Protein AF-A0A7S0UGQ4-F1 (afdb_monomer_lite)

Sequence (102 aa):
MGSKEAMDKGSSTRYLMNSKETIRVEQGVSGAVVDKGSLYQFLPHLHMCLRQALQDVGMKSLQELHQGNEEGVTRFEKRTAAAQAEGRVHTVQHVQGSTYGS

Structure (mmCIF, N/CA/C/O backbone):
data_AF-A0A7S0UGQ4-F1
#
_entry.id   AF-A0A7S0UGQ4-F1
#
loop_
_atom_site.group_PDB
_atom_site.id
_atom_site.type_symbol
_atom_site.label_atom_id
_atom_site.label_alt_id
_atom_site.label_comp_id
_atom_site.label_asym_id
_atom_site.label_entity_id
_atom_site.label_seq_id
_atom_site.pdbx_PDB_ins_code
_atom_site.Cartn_x
_atom_site.Cartn_y
_atom_site.Cartn_z
_atom_site.occupancy
_atom_site.B_iso_or_equiv
_atom_site.auth_seq_id
_atom_site.auth_comp_id
_atom_site.auth_asym_id
_atom_site.auth_atom_id
_atom_site.pdbx_PDB_model_num
ATOM 1 N N . MET A 1 1 ? -0.735 10.353 -18.711 1.00 68.44 1 MET A N 1
ATOM 2 C CA . MET A 1 1 ? 0.489 9.538 -18.855 1.00 68.44 1 MET A CA 1
ATOM 3 C C . MET A 1 1 ? 1.593 10.473 -19.319 1.00 68.44 1 MET A C 1
ATOM 5 O O . MET A 1 1 ? 1.417 11.084 -20.362 1.00 68.44 1 MET A O 1
ATOM 9 N N . GLY A 1 2 ? 2.631 10.678 -18.504 1.00 77.62 2 GLY A N 1
ATOM 10 C CA . GLY A 1 2 ? 3.600 11.775 -18.669 1.00 77.62 2 GLY A CA 1
ATOM 11 C C . GLY A 1 2 ? 4.984 11.368 -19.179 1.00 77.62 2 GLY A C 1
ATOM 12 O O . GLY A 1 2 ? 5.908 12.167 -19.059 1.00 77.62 2 GLY A O 1
ATOM 13 N N . SER A 1 3 ? 5.146 10.140 -19.686 1.00 83.31 3 SER A N 1
ATOM 14 C CA . SER A 1 3 ? 6.374 9.727 -20.376 1.00 83.31 3 SER A CA 1
ATOM 15 C C . SER A 1 3 ? 6.367 10.214 -21.823 1.00 83.31 3 SER A C 1
ATOM 17 O O . SER A 1 3 ? 5.296 10.377 -22.417 1.00 83.31 3 SER A O 1
ATOM 19 N N . LYS A 1 4 ? 7.554 10.413 -22.405 1.00 81.88 4 LYS A N 1
ATOM 20 C CA . LYS A 1 4 ? 7.727 10.823 -23.808 1.00 81.88 4 LYS A CA 1
ATOM 21 C C . LYS A 1 4 ? 6.856 10.028 -24.775 1.00 81.88 4 LYS A C 1
ATOM 23 O O . LYS A 1 4 ? 6.039 10.581 -25.503 1.00 81.88 4 LYS A O 1
ATOM 28 N N . GLU A 1 5 ? 6.970 8.707 -24.695 1.00 81.75 5 GLU A N 1
ATOM 29 C CA . GLU A 1 5 ? 6.311 7.763 -25.596 1.00 81.75 5 GLU A CA 1
ATOM 30 C C . GLU A 1 5 ? 4.782 7.826 -25.494 1.00 81.75 5 GLU A C 1
ATOM 32 O O . GLU A 1 5 ? 4.079 7.672 -26.492 1.00 81.75 5 GLU A O 1
ATOM 37 N N . ALA A 1 6 ? 4.250 8.065 -24.292 1.00 81.06 6 ALA A N 1
ATOM 38 C CA . ALA A 1 6 ? 2.816 8.217 -24.078 1.00 81.06 6 ALA A CA 1
ATOM 39 C C . ALA A 1 6 ? 2.307 9.602 -24.513 1.00 81.06 6 ALA A C 1
ATOM 41 O O . ALA A 1 6 ? 1.162 9.739 -24.956 1.00 81.06 6 ALA A O 1
ATOM 42 N N . MET A 1 7 ? 3.148 10.634 -24.408 1.00 77.31 7 MET A N 1
ATOM 43 C CA . MET A 1 7 ? 2.830 11.975 -24.892 1.00 77.31 7 MET A CA 1
ATOM 44 C C . MET A 1 7 ? 2.783 12.037 -26.419 1.00 77.31 7 MET A C 1
ATOM 46 O O . MET A 1 7 ? 1.835 12.614 -26.964 1.00 77.31 7 MET A O 1
ATOM 50 N N . ASP A 1 8 ? 3.722 11.364 -27.085 1.00 76.19 8 ASP A N 1
ATOM 51 C CA . ASP A 1 8 ? 3.818 11.273 -28.545 1.00 76.19 8 ASP A CA 1
ATOM 52 C C . ASP A 1 8 ? 2.659 10.467 -29.162 1.00 76.19 8 ASP A C 1
ATOM 54 O O . ASP A 1 8 ? 2.159 10.819 -30.228 1.00 76.19 8 ASP A O 1
ATOM 58 N N . LYS A 1 9 ? 2.154 9.434 -28.467 1.00 75.00 9 LYS A N 1
ATOM 59 C CA . LYS A 1 9 ? 1.034 8.580 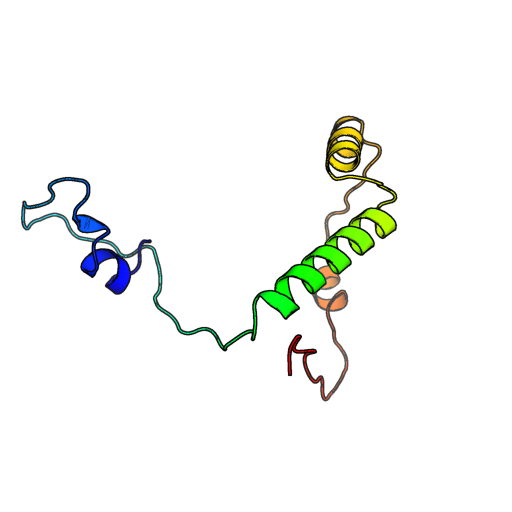-28.924 1.00 75.00 9 LYS A CA 1
ATOM 60 C C . LYS A 1 9 ? -0.372 9.156 -28.691 1.00 75.00 9 LYS A C 1
ATOM 62 O O . LYS A 1 9 ? -1.354 8.468 -28.956 1.00 75.00 9 LYS A O 1
ATOM 67 N N . GLY A 1 10 ? -0.496 10.396 -28.212 1.00 65.69 10 GLY A N 1
ATOM 68 C CA . GLY A 1 10 ? -1.796 11.081 -28.151 1.00 65.69 10 GLY A CA 1
ATOM 69 C C . GLY A 1 10 ? -2.187 11.689 -26.806 1.00 65.69 10 GLY A C 1
ATOM 70 O O . GLY A 1 10 ? -3.321 12.139 -26.666 1.00 65.69 10 GLY A O 1
ATOM 71 N N . SER A 1 11 ? -1.293 11.795 -25.812 1.00 57.62 11 SER A N 1
ATOM 72 C CA . SER A 1 11 ? -1.603 12.679 -24.669 1.00 57.62 11 SER A CA 1
ATOM 73 C C . SER A 1 11 ? -1.632 14.163 -25.076 1.00 57.62 11 SER A C 1
ATOM 75 O O . SER A 1 11 ? -2.245 14.967 -24.376 1.00 57.62 11 SER A O 1
ATOM 77 N N . SER A 1 12 ? -0.993 14.522 -26.200 1.00 55.78 12 SER A N 1
ATOM 78 C CA . SER A 1 12 ? -0.877 15.896 -26.714 1.00 55.78 12 SER A CA 1
ATOM 79 C C . SER A 1 12 ? -2.087 16.391 -27.524 1.00 55.78 12 SER A C 1
ATOM 81 O O . SER A 1 12 ? -2.184 17.591 -27.775 1.00 55.78 12 SER A O 1
ATOM 83 N N . THR A 1 13 ? -3.005 15.518 -27.958 1.00 55.12 13 THR A N 1
ATOM 84 C CA . THR A 1 13 ? -4.112 15.890 -28.868 1.00 55.12 13 THR A CA 1
ATOM 85 C C . THR A 1 13 ? -5.321 16.510 -28.167 1.00 55.12 13 THR A C 1
ATOM 87 O O . THR A 1 13 ? -6.226 16.994 -28.839 1.00 55.12 13 THR A O 1
ATOM 90 N N . ARG A 1 14 ? -5.351 16.548 -26.827 1.00 57.22 14 ARG A N 1
ATOM 91 C CA . ARG A 1 14 ? -6.513 17.048 -26.071 1.00 57.22 14 ARG A CA 1
ATOM 92 C C . ARG A 1 14 ? -6.647 18.574 -25.985 1.00 57.22 14 ARG A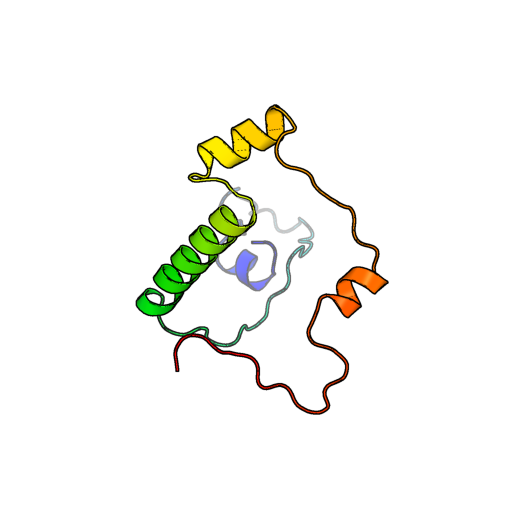 C 1
ATOM 94 O O . ARG A 1 14 ? -7.750 19.031 -25.719 1.00 57.22 14 ARG A O 1
ATOM 101 N N . TYR A 1 15 ? -5.585 19.355 -26.217 1.00 51.28 15 TYR A N 1
ATOM 102 C CA . TYR A 1 15 ? -5.614 20.813 -25.987 1.00 51.28 15 TYR A CA 1
ATOM 103 C C . TYR A 1 15 ? -4.864 21.647 -27.031 1.00 51.28 15 TYR A C 1
ATOM 105 O O . TYR A 1 15 ? -4.119 22.537 -26.646 1.00 51.28 15 TYR A O 1
ATOM 113 N N . LEU A 1 16 ? -5.029 21.369 -28.334 1.00 55.19 16 LEU A N 1
ATOM 114 C CA . LEU A 1 16 ? -4.605 22.262 -29.437 1.00 55.19 16 LEU A CA 1
ATOM 115 C C . LEU A 1 16 ? -3.230 22.953 -29.241 1.00 55.19 16 LEU A C 1
ATOM 117 O O . LEU A 1 16 ? -3.029 24.082 -29.686 1.00 55.19 16 LEU A O 1
ATOM 121 N N . MET A 1 17 ? -2.265 22.285 -28.594 1.00 54.91 17 MET A N 1
ATOM 122 C CA . MET A 1 17 ? -0.895 22.772 -28.418 1.00 54.91 17 MET A CA 1
ATOM 123 C C . MET A 1 17 ? -0.156 22.560 -29.740 1.00 54.91 17 MET A C 1
ATOM 125 O O . MET A 1 17 ? 0.686 21.677 -29.876 1.00 54.91 17 MET A O 1
ATOM 129 N N . ASN A 1 18 ? -0.566 23.326 -30.750 1.00 52.91 18 ASN A N 1
ATOM 130 C CA . ASN A 1 18 ? 0.034 23.359 -32.079 1.00 52.91 18 ASN A CA 1
ATOM 131 C C . ASN A 1 18 ? 1.046 24.513 -32.219 1.00 52.91 18 ASN A C 1
ATOM 133 O O . ASN A 1 18 ? 1.634 24.715 -33.278 1.00 52.91 18 ASN A O 1
ATOM 137 N N . SER A 1 19 ? 1.270 25.283 -31.152 1.00 51.66 19 SER A N 1
ATOM 138 C CA . SER A 1 19 ? 2.357 26.253 -31.063 1.00 51.66 19 SER A CA 1
ATOM 139 C C . SER A 1 19 ? 3.642 25.529 -30.654 1.00 51.66 19 SER A C 1
ATOM 141 O O . SER A 1 19 ? 3.770 25.008 -29.549 1.00 51.66 19 SER A O 1
ATOM 143 N N . LYS A 1 20 ? 4.591 25.481 -31.591 1.00 53.91 20 LYS A N 1
ATOM 144 C CA . LYS A 1 20 ? 5.890 24.779 -31.575 1.00 53.91 20 LYS A CA 1
ATOM 145 C C . LYS A 1 20 ? 6.881 25.197 -30.464 1.00 53.91 20 LYS A C 1
ATOM 147 O O . LYS A 1 20 ? 8.071 24.953 -30.611 1.00 53.91 20 LYS A O 1
ATOM 152 N N . GLU A 1 21 ? 6.433 25.794 -29.362 1.00 54.72 21 GLU A N 1
ATOM 153 C CA . GLU A 1 21 ? 7.322 26.502 -28.427 1.00 54.72 21 GLU A CA 1
ATOM 154 C C . GLU A 1 21 ? 6.996 26.329 -26.935 1.00 54.72 21 GLU A C 1
ATOM 156 O O . GLU A 1 21 ? 7.392 27.135 -26.100 1.00 54.72 21 GLU A O 1
ATOM 161 N N . THR A 1 22 ? 6.316 25.250 -26.546 1.00 62.84 22 THR A N 1
ATOM 162 C CA . THR A 1 22 ? 6.237 24.869 -25.127 1.00 62.84 22 THR A CA 1
ATOM 163 C C . THR A 1 22 ? 7.265 23.778 -24.843 1.00 62.84 22 THR A C 1
ATOM 165 O O . THR A 1 22 ? 7.106 22.654 -25.326 1.00 62.84 22 THR A O 1
ATOM 168 N N . ILE A 1 23 ? 8.312 24.091 -24.070 1.00 69.50 23 ILE A N 1
ATOM 169 C CA . ILE A 1 23 ? 9.265 23.101 -23.540 1.00 69.50 23 ILE A CA 1
ATOM 170 C C . ILE A 1 23 ? 8.454 21.994 -22.853 1.00 69.50 23 ILE A C 1
ATOM 172 O O . ILE A 1 23 ? 7.778 22.239 -21.854 1.00 69.50 23 ILE A O 1
ATOM 176 N N . ARG A 1 24 ? 8.481 20.777 -23.405 1.00 68.31 24 ARG A N 1
ATOM 177 C CA . ARG A 1 24 ? 7.799 19.626 -22.806 1.00 68.31 24 ARG A CA 1
ATOM 178 C C . ARG A 1 24 ? 8.715 19.013 -21.758 1.00 68.31 24 ARG A C 1
ATOM 180 O O . ARG A 1 24 ? 9.813 18.575 -22.086 1.00 68.31 24 ARG A O 1
ATOM 187 N N . VAL A 1 25 ? 8.253 18.983 -20.513 1.00 78.69 25 VAL A N 1
ATOM 188 C CA . VAL A 1 25 ? 8.955 18.332 -19.404 1.00 78.69 25 VAL A CA 1
ATOM 189 C C . VAL A 1 25 ? 8.284 16.992 -19.143 1.00 78.69 25 VAL A C 1
ATOM 191 O O . VAL A 1 25 ? 7.109 16.934 -18.779 1.00 78.69 25 VAL A O 1
ATOM 194 N N . GLU A 1 26 ? 9.023 15.911 -19.361 1.00 80.19 26 GLU A N 1
ATOM 195 C CA . GLU A 1 26 ? 8.575 14.562 -19.024 1.00 80.19 26 GLU A CA 1
ATOM 196 C C . GLU A 1 26 ? 8.462 14.425 -17.499 1.00 80.19 26 GLU A C 1
ATOM 198 O O . GLU A 1 26 ? 9.388 14.757 -16.763 1.00 80.19 26 GLU A O 1
ATOM 203 N N . GLN A 1 27 ? 7.312 13.946 -17.021 1.00 86.50 27 GLN A N 1
ATOM 204 C CA . GLN A 1 27 ? 7.047 13.698 -15.592 1.00 86.50 27 GLN A CA 1
ATOM 205 C C . GLN A 1 27 ? 6.838 12.209 -15.293 1.00 86.50 27 GLN A C 1
ATOM 207 O O . GLN A 1 27 ? 6.541 11.823 -14.165 1.00 86.50 27 GLN A O 1
ATOM 212 N N . GLY A 1 28 ? 6.945 11.369 -16.320 1.00 85.62 28 GLY A N 1
ATOM 213 C CA . GLY A 1 28 ? 6.831 9.926 -16.217 1.00 85.62 28 GLY A CA 1
ATOM 214 C C . GLY A 1 28 ? 7.985 9.238 -16.924 1.00 85.62 28 GLY A C 1
ATOM 215 O O . GLY A 1 28 ? 8.612 9.800 -17.816 1.00 85.62 28 GLY A O 1
ATOM 216 N N . VAL A 1 29 ? 8.218 7.991 -16.541 1.00 89.44 29 VAL A N 1
ATOM 217 C CA . VAL A 1 29 ? 9.204 7.112 -17.169 1.00 89.44 29 VAL A CA 1
ATOM 218 C C . VAL A 1 29 ? 8.499 6.067 -18.025 1.00 89.44 29 VAL A C 1
ATOM 220 O O . VAL A 1 29 ? 7.354 5.701 -17.752 1.00 89.44 29 VAL A O 1
ATOM 223 N N . SER A 1 30 ? 9.189 5.585 -19.052 1.00 88.06 30 SER A N 1
ATOM 224 C CA . SER A 1 30 ? 8.803 4.381 -19.786 1.00 88.06 30 SER A CA 1
ATOM 225 C C . SER A 1 30 ? 9.629 3.199 -19.286 1.00 88.06 30 SER A C 1
ATOM 227 O O . SER A 1 30 ? 10.819 3.337 -19.011 1.00 88.06 30 SER A O 1
ATOM 229 N N . GLY A 1 31 ? 8.997 2.036 -19.151 1.00 88.62 31 GLY A N 1
ATOM 230 C CA . GLY A 1 31 ? 9.647 0.821 -18.671 1.00 88.62 31 GLY A CA 1
ATOM 231 C C . GLY A 1 31 ? 8.838 -0.425 -19.011 1.00 88.62 31 GLY A C 1
ATOM 232 O O . GLY A 1 31 ? 7.646 -0.342 -19.307 1.00 88.62 31 GLY A O 1
ATOM 233 N N . ALA A 1 32 ? 9.500 -1.578 -18.973 1.00 91.19 32 ALA A N 1
ATOM 234 C CA . ALA A 1 32 ? 8.879 -2.880 -19.179 1.00 91.19 32 ALA A CA 1
ATOM 235 C C . ALA A 1 32 ? 8.620 -3.567 -17.833 1.00 91.19 32 ALA A C 1
ATOM 237 O O . ALA A 1 32 ? 9.426 -3.472 -16.907 1.00 91.19 32 ALA A O 1
ATOM 238 N N . VAL A 1 33 ? 7.501 -4.284 -17.737 1.00 88.88 33 VAL A N 1
ATOM 239 C CA . VAL A 1 33 ? 7.133 -5.097 -16.573 1.00 88.88 33 VAL A CA 1
ATOM 240 C C . VAL A 1 33 ? 6.967 -6.538 -17.043 1.00 88.88 33 VAL A C 1
ATOM 242 O O . VAL A 1 33 ? 6.425 -6.778 -18.119 1.00 88.88 33 VAL A O 1
ATOM 245 N N . VAL A 1 34 ? 7.456 -7.489 -16.247 1.00 90.19 34 VAL A N 1
ATOM 246 C CA . VAL A 1 34 ? 7.310 -8.926 -16.524 1.00 90.19 34 VAL A CA 1
ATOM 247 C C . VAL A 1 34 ? 5.831 -9.313 -16.515 1.00 90.19 34 VAL A C 1
ATOM 249 O O . VAL A 1 34 ? 5.072 -8.813 -15.677 1.00 90.19 34 VAL A O 1
ATOM 252 N N . ASP A 1 35 ? 5.452 -10.222 -17.415 1.00 89.81 35 ASP A N 1
ATOM 253 C CA . ASP A 1 35 ? 4.103 -10.777 -17.482 1.00 89.81 35 ASP A CA 1
ATOM 254 C C . ASP A 1 35 ? 3.659 -11.368 -16.129 1.00 89.81 35 ASP A C 1
ATOM 256 O O . ASP A 1 35 ? 4.455 -11.905 -15.354 1.00 89.81 35 ASP A O 1
ATOM 260 N N . LYS A 1 36 ? 2.371 -11.205 -15.831 1.00 85.56 36 LYS A N 1
ATOM 261 C CA . LYS A 1 36 ? 1.716 -11.639 -14.592 1.00 85.56 36 LYS A CA 1
ATOM 262 C C . LYS A 1 36 ? 0.723 -12.778 -14.822 1.00 85.56 36 LYS A C 1
ATOM 264 O O . LYS A 1 36 ? 0.088 -13.205 -13.863 1.00 85.56 36 LYS A O 1
ATOM 269 N N . GLY A 1 37 ? 0.591 -13.259 -16.058 1.00 87.81 37 GLY A N 1
ATOM 270 C CA . GLY A 1 37 ? -0.332 -14.330 -16.410 1.00 87.81 37 GLY A CA 1
ATOM 271 C C . GLY A 1 37 ? -1.776 -13.849 -16.579 1.00 87.81 37 GLY A C 1
ATOM 272 O O . GLY A 1 37 ? -2.067 -12.660 -16.722 1.00 87.81 37 GLY A O 1
ATOM 273 N N . SER A 1 38 ? -2.709 -14.802 -16.603 1.00 93.38 38 SER A N 1
ATOM 274 C CA . SER A 1 38 ? -4.109 -14.546 -16.957 1.00 93.38 38 SER A CA 1
ATOM 275 C C . SER A 1 38 ? -4.879 -13.780 -15.878 1.00 93.38 38 SER A C 1
ATOM 277 O O . SER A 1 38 ? -4.865 -14.136 -14.697 1.00 93.38 38 SER A O 1
ATOM 279 N N . LEU A 1 39 ? -5.685 -12.799 -16.300 1.00 93.19 39 LEU A N 1
ATOM 280 C CA . LEU A 1 39 ? -6.612 -12.086 -15.410 1.00 93.19 39 LEU A CA 1
ATOM 281 C C . LEU A 1 39 ? -7.635 -13.017 -14.748 1.00 93.19 39 LEU A C 1
ATOM 283 O O . LEU A 1 39 ? -8.037 -12.766 -13.612 1.00 93.19 39 LEU A O 1
ATOM 287 N N . TYR A 1 40 ? -8.017 -14.109 -15.416 1.00 94.94 40 TYR A N 1
ATOM 288 C CA . TYR A 1 40 ? -8.930 -15.108 -14.855 1.00 94.94 40 TYR A CA 1
ATOM 289 C C . TYR A 1 40 ? -8.339 -15.850 -13.653 1.00 94.94 40 TYR A C 1
ATOM 291 O O . TYR A 1 40 ? -9.094 -16.366 -12.840 1.00 94.94 40 TYR A O 1
ATOM 299 N N . GLN A 1 41 ? -7.012 -15.893 -13.519 1.00 89.94 41 GLN A N 1
ATOM 300 C CA . GLN A 1 41 ? -6.332 -16.456 -12.350 1.00 89.94 41 GLN A CA 1
ATOM 301 C C . GLN A 1 41 ? -6.011 -15.364 -11.324 1.00 89.94 41 GLN A C 1
ATOM 303 O O . GLN A 1 41 ? -6.207 -15.551 -10.123 1.00 89.94 41 GLN A O 1
ATOM 308 N N . PHE A 1 42 ? -5.569 -14.198 -11.798 1.00 90.38 42 PHE A N 1
ATOM 309 C CA . PHE A 1 42 ? -5.140 -13.098 -10.941 1.00 90.38 42 PHE A CA 1
ATOM 310 C C . PHE A 1 42 ? -6.292 -12.459 -10.148 1.00 90.38 42 PHE A C 1
ATOM 312 O O . PHE A 1 42 ? -6.156 -12.218 -8.949 1.00 90.38 42 PHE A O 1
ATOM 319 N N . LEU A 1 43 ? -7.446 -12.210 -10.779 1.00 95.19 43 LEU A N 1
ATOM 320 C CA . LEU A 1 43 ? -8.573 -11.541 -10.117 1.00 95.19 43 LEU A CA 1
ATOM 321 C C . LEU A 1 43 ? -9.197 -12.375 -8.984 1.00 95.19 43 LEU A C 1
ATOM 323 O O . LEU A 1 43 ? -9.380 -11.820 -7.896 1.00 95.19 43 LEU A O 1
ATOM 327 N N . PRO A 1 44 ? -9.489 -13.683 -9.153 1.00 95.69 44 PRO A N 1
ATOM 328 C CA . PRO A 1 44 ? -9.967 -14.505 -8.041 1.00 95.69 44 PRO A CA 1
ATOM 329 C C . PRO A 1 44 ? -8.967 -14.573 -6.889 1.00 95.69 44 PRO A C 1
ATOM 331 O O . PRO A 1 44 ? -9.370 -14.545 -5.727 1.00 95.69 44 PRO A O 1
ATOM 334 N N . HIS A 1 45 ? -7.668 -14.612 -7.201 1.00 92.69 45 HIS A N 1
ATOM 335 C CA . HIS A 1 45 ? -6.627 -14.593 -6.185 1.00 92.69 45 HIS A CA 1
ATOM 336 C C . HIS A 1 45 ? -6.651 -13.291 -5.366 1.00 92.69 45 HIS A C 1
ATOM 338 O O . HIS A 1 45 ? -6.729 -13.344 -4.138 1.00 92.69 45 HIS A O 1
ATOM 344 N N . LEU A 1 46 ? -6.688 -12.129 -6.029 1.00 94.88 46 LEU A N 1
ATOM 345 C CA . LEU A 1 46 ? -6.822 -10.836 -5.350 1.00 94.88 46 LEU A CA 1
ATOM 346 C C . LEU A 1 46 ? -8.084 -10.760 -4.486 1.00 94.88 46 LEU A C 1
ATOM 348 O O . LEU A 1 46 ? -8.036 -10.265 -3.361 1.00 94.88 46 LEU A O 1
ATOM 352 N N . HIS A 1 47 ? -9.206 -11.273 -4.990 1.00 96.31 47 HIS A N 1
ATOM 353 C CA . HIS A 1 47 ? -10.456 -11.311 -4.239 1.00 96.31 47 HIS A CA 1
ATOM 354 C C . HIS A 1 47 ? -10.336 -12.169 -2.968 1.00 96.31 47 HIS A C 1
ATOM 356 O O . HIS A 1 47 ? -10.804 -11.764 -1.904 1.00 96.31 47 HIS A O 1
ATOM 362 N N . MET A 1 48 ? -9.666 -13.323 -3.045 1.00 96.25 48 MET A N 1
ATOM 363 C CA . MET A 1 48 ? -9.393 -14.162 -1.874 1.00 96.25 48 MET A CA 1
ATOM 364 C C . MET A 1 48 ? -8.479 -13.466 -0.861 1.00 96.25 48 MET A C 1
ATOM 366 O O . MET A 1 48 ? -8.795 -13.472 0.327 1.00 96.25 48 MET A O 1
ATOM 370 N N . CYS A 1 49 ? -7.405 -12.811 -1.309 1.00 95.88 49 CYS A N 1
ATOM 371 C CA . CYS A 1 49 ? -6.537 -12.028 -0.426 1.00 95.88 49 CYS A CA 1
ATOM 372 C C . CYS A 1 49 ? -7.287 -10.894 0.272 1.00 95.88 49 CYS A C 1
ATOM 374 O O . CYS A 1 49 ? -7.088 -10.679 1.463 1.00 95.88 49 CYS A O 1
ATOM 376 N N . LEU A 1 50 ? -8.175 -10.194 -0.439 1.00 97.00 50 LEU A N 1
ATOM 377 C CA . LEU A 1 50 ? -8.979 -9.128 0.154 1.00 97.00 50 LEU A CA 1
ATOM 378 C C . LEU A 1 50 ? -9.928 -9.668 1.232 1.00 97.00 50 LEU A C 1
ATOM 380 O O . LEU A 1 50 ? -10.060 -9.064 2.293 1.00 97.00 50 LEU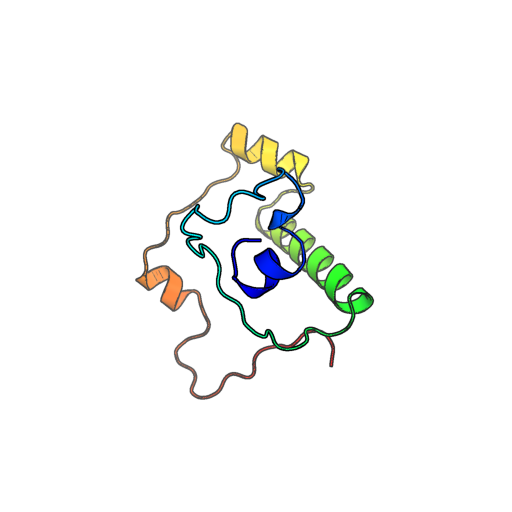 A O 1
ATOM 384 N N . ARG A 1 51 ? -10.559 -10.823 0.989 1.00 97.19 51 ARG A N 1
ATOM 385 C CA . ARG A 1 51 ? -11.410 -11.490 1.985 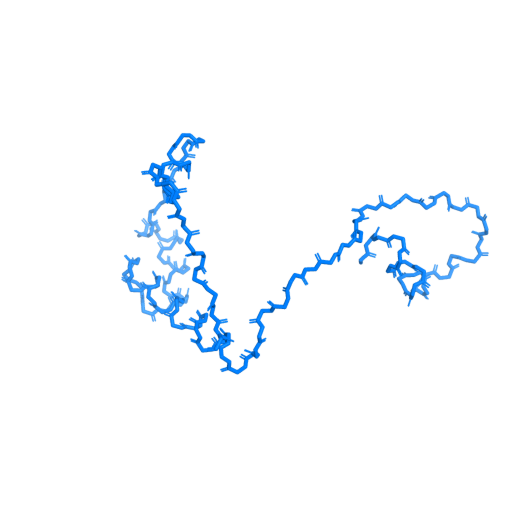1.00 97.19 51 ARG A CA 1
ATOM 386 C C . ARG A 1 51 ? -10.622 -11.929 3.215 1.00 97.19 51 ARG A C 1
ATOM 388 O O . ARG A 1 51 ? -11.101 -11.720 4.324 1.00 97.19 51 ARG A O 1
ATOM 395 N N . GLN A 1 52 ? -9.432 -12.498 3.022 1.00 97.75 52 GLN A N 1
ATOM 396 C CA . GLN A 1 52 ? -8.559 -12.878 4.133 1.00 97.75 52 GLN A CA 1
ATOM 397 C C . GLN A 1 52 ? -8.137 -11.649 4.942 1.00 97.75 52 GLN A C 1
ATOM 399 O O . GLN A 1 52 ? -8.262 -11.654 6.157 1.00 97.75 52 GLN A O 1
ATOM 404 N N . ALA A 1 53 ? -7.734 -10.563 4.277 1.00 97.44 53 ALA A N 1
ATOM 405 C CA . ALA A 1 53 ? -7.365 -9.324 4.955 1.00 97.44 53 ALA A CA 1
ATOM 406 C C . ALA A 1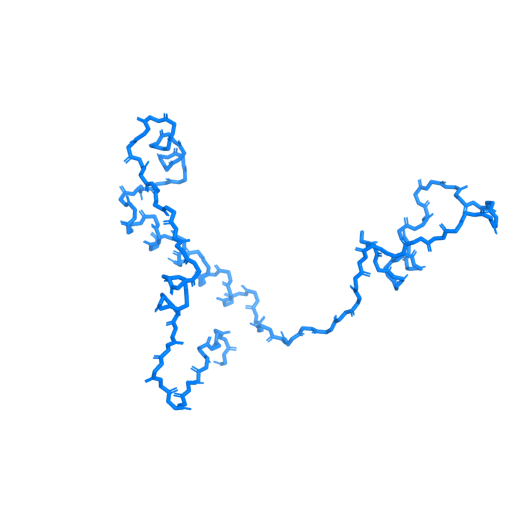 53 ? -8.532 -8.739 5.769 1.00 97.44 53 ALA A C 1
ATOM 408 O O . ALA A 1 53 ? -8.335 -8.289 6.893 1.00 97.44 53 ALA A O 1
ATOM 409 N N . LEU A 1 54 ? -9.757 -8.776 5.233 1.00 97.69 54 LEU A N 1
ATOM 410 C CA . LEU A 1 54 ? -10.953 -8.371 5.975 1.00 97.69 54 LEU A CA 1
ATOM 411 C C . LEU A 1 54 ? -11.181 -9.251 7.211 1.00 97.69 54 LEU A C 1
ATOM 413 O O . LEU A 1 54 ? -11.457 -8.720 8.284 1.00 97.69 54 LEU A O 1
ATOM 417 N N . GLN A 1 55 ? -10.996 -10.567 7.089 1.00 97.56 55 GLN A N 1
ATOM 418 C CA . GLN A 1 55 ? -11.089 -11.492 8.218 1.00 97.56 55 GLN A CA 1
ATOM 419 C C . GLN A 1 55 ? -10.019 -11.221 9.284 1.00 97.56 55 GLN A C 1
ATOM 421 O O . GLN A 1 55 ? -10.354 -11.198 10.465 1.00 97.56 55 GLN A O 1
ATOM 426 N N . ASP A 1 56 ? -8.769 -10.984 8.882 1.00 96.94 56 ASP A N 1
ATOM 427 C CA . ASP A 1 56 ? -7.656 -10.705 9.798 1.00 96.94 56 ASP A CA 1
ATOM 428 C C . ASP A 1 56 ? -7.896 -9.414 10.600 1.00 96.94 56 ASP A C 1
ATOM 430 O O . ASP A 1 56 ? -7.539 -9.329 11.773 1.00 96.94 56 ASP A O 1
ATOM 434 N N . VAL A 1 57 ? -8.542 -8.418 9.982 1.00 95.75 57 VAL A N 1
ATOM 435 C CA . VAL A 1 57 ? -8.954 -7.165 10.641 1.00 95.75 57 VAL A CA 1
ATOM 436 C C . VAL A 1 57 ? -10.267 -7.324 11.431 1.00 95.75 57 VAL A C 1
ATOM 438 O O . VAL A 1 57 ? -10.585 -6.485 12.270 1.00 95.75 57 VAL A O 1
ATOM 441 N N . GLY A 1 58 ? -11.022 -8.404 11.211 1.00 96.06 58 GLY A N 1
ATOM 442 C CA . GLY A 1 58 ? -12.284 -8.689 11.901 1.00 96.06 58 GLY A CA 1
ATOM 443 C C . GLY A 1 58 ? -13.526 -8.040 11.281 1.00 96.06 58 GLY A C 1
ATOM 444 O O . GLY A 1 58 ? -14.540 -7.912 11.962 1.00 96.06 58 GLY A O 1
ATOM 445 N N . MET A 1 59 ? -13.471 -7.647 10.006 1.00 97.06 59 MET A N 1
ATOM 446 C CA . MET A 1 59 ? -14.560 -6.972 9.286 1.00 97.06 59 MET A CA 1
ATOM 447 C C . MET A 1 59 ? -15.196 -7.905 8.251 1.00 97.06 59 MET A C 1
ATOM 449 O O . MET A 1 59 ? -14.512 -8.686 7.591 1.00 97.06 59 MET A O 1
ATOM 453 N N . LYS A 1 60 ? -16.514 -7.820 8.052 1.00 96.38 60 LYS A N 1
ATOM 454 C CA . LYS A 1 60 ? -17.249 -8.665 7.090 1.00 96.38 60 LYS A CA 1
ATOM 455 C C . LYS A 1 60 ? -17.389 -8.014 5.720 1.00 96.38 60 LYS A C 1
ATOM 457 O O . LYS A 1 60 ? -17.695 -8.697 4.744 1.00 96.38 60 LYS A O 1
ATOM 462 N N . SER A 1 61 ? -17.196 -6.700 5.632 1.00 97.19 61 SER A N 1
ATOM 463 C CA . SER A 1 61 ? -17.307 -5.944 4.384 1.00 97.19 61 SER A CA 1
ATOM 464 C C . SER A 1 61 ? -16.421 -4.699 4.379 1.00 97.19 61 SER A C 1
ATOM 466 O O . SER A 1 61 ? -15.978 -4.225 5.423 1.00 97.19 61 SER A O 1
ATOM 468 N N . LEU A 1 62 ? -16.205 -4.129 3.189 1.00 96.94 62 LEU A N 1
ATOM 469 C CA . LEU A 1 62 ? -15.519 -2.841 3.041 1.00 96.94 62 LEU A CA 1
ATOM 470 C C . LEU A 1 62 ? -16.293 -1.689 3.694 1.00 96.94 62 LEU A C 1
ATOM 472 O O . LEU A 1 62 ? -15.682 -0.767 4.222 1.00 96.94 62 LEU A O 1
ATOM 476 N N . GLN A 1 63 ? -17.627 -1.749 3.680 1.00 97.94 63 GLN A N 1
ATOM 477 C CA . GLN A 1 63 ? -18.463 -0.742 4.329 1.00 97.94 63 GLN A CA 1
ATOM 478 C C . GLN A 1 63 ? -18.258 -0.758 5.848 1.00 97.94 63 GLN A C 1
ATOM 480 O O . GLN A 1 63 ? -18.037 0.291 6.443 1.00 97.94 63 GLN A O 1
ATOM 485 N N . GLU A 1 64 ? -18.260 -1.949 6.449 1.00 97.44 64 GLU A N 1
ATOM 486 C CA . GLU A 1 64 ? -17.989 -2.130 7.880 1.00 97.44 64 GLU A CA 1
ATOM 487 C C . GLU A 1 64 ? -16.561 -1.703 8.239 1.00 97.44 64 GLU A C 1
ATOM 489 O O . GLU A 1 64 ? -16.362 -1.027 9.240 1.00 97.44 64 GLU A O 1
ATOM 494 N N . LEU A 1 65 ? -15.571 -2.004 7.389 1.00 97.62 65 LEU A N 1
ATOM 495 C CA . LEU A 1 65 ? -14.194 -1.545 7.585 1.00 97.62 65 LEU A CA 1
ATOM 496 C C . LEU A 1 65 ? -14.085 -0.010 7.599 1.00 97.62 65 LEU A C 1
ATOM 498 O O . LEU A 1 65 ? -13.378 0.541 8.444 1.00 97.62 65 LEU A O 1
ATOM 502 N N . HIS A 1 66 ? -14.759 0.682 6.673 1.00 97.75 66 HIS A N 1
ATOM 503 C CA . HIS A 1 66 ? -14.764 2.148 6.625 1.00 97.75 66 HIS A CA 1
ATOM 504 C C . HIS A 1 66 ? -15.457 2.751 7.848 1.00 97.75 66 HIS A C 1
ATOM 506 O O . HIS A 1 66 ? -14.892 3.637 8.484 1.00 97.75 66 HIS A O 1
ATOM 512 N N . GLN A 1 67 ? -16.622 2.220 8.220 1.00 97.69 67 GLN A N 1
ATOM 513 C CA . GLN A 1 67 ? -17.331 2.641 9.425 1.00 97.69 67 GLN A CA 1
ATOM 514 C C . GLN A 1 67 ? -16.476 2.412 10.680 1.00 97.69 67 GLN A C 1
ATOM 516 O O . GLN A 1 67 ? -16.282 3.327 11.474 1.00 97.69 67 GLN A O 1
ATOM 521 N N . GLY A 1 68 ? -15.870 1.231 10.818 1.00 97.00 68 GLY A N 1
ATOM 522 C CA . GLY A 1 68 ? -14.978 0.910 11.928 1.00 97.00 68 GLY A CA 1
ATOM 523 C C . GLY A 1 68 ? -13.739 1.806 11.984 1.00 97.00 68 GLY A C 1
ATOM 524 O O . GLY A 1 68 ? -13.218 2.061 13.066 1.00 97.00 68 GLY A O 1
ATOM 525 N N . ASN A 1 69 ? -13.268 2.328 10.849 1.00 96.81 69 ASN A N 1
ATOM 526 C CA . ASN A 1 69 ? -12.204 3.329 10.824 1.00 96.81 69 ASN A CA 1
ATOM 527 C C . ASN A 1 69 ? -12.683 4.703 11.326 1.00 96.81 69 ASN A C 1
ATOM 529 O O . ASN A 1 69 ? -11.983 5.332 12.115 1.00 96.81 69 ASN A O 1
ATOM 533 N N . GLU A 1 70 ? -13.867 5.154 10.908 1.00 97.50 70 GLU A N 1
ATOM 534 C CA . GLU A 1 70 ? -14.459 6.425 11.359 1.00 97.50 70 GLU A CA 1
ATOM 535 C C . GLU A 1 70 ? -14.802 6.406 12.856 1.00 97.50 70 GLU A C 1
ATOM 537 O O . GLU A 1 70 ? -14.547 7.373 13.571 1.00 97.50 70 GLU A O 1
ATOM 542 N N . GLU A 1 71 ? -15.308 5.277 13.348 1.00 97.06 71 GLU A N 1
ATOM 543 C CA . GLU A 1 71 ? -15.658 5.060 14.756 1.00 97.06 71 GLU A CA 1
ATOM 544 C C . GLU A 1 71 ? -14.432 4.744 15.635 1.00 97.06 71 GLU A C 1
ATOM 546 O O . GLU A 1 71 ? -14.527 4.686 16.863 1.00 97.06 71 GLU A O 1
ATOM 551 N N . GLY A 1 72 ? -13.258 4.537 15.028 1.00 95.44 72 GLY A N 1
ATOM 552 C CA . GLY A 1 72 ? -12.020 4.201 15.731 1.00 95.44 72 GLY A CA 1
ATOM 553 C C . GLY A 1 72 ? -11.977 2.776 16.296 1.00 95.44 72 GLY A C 1
ATOM 554 O O . GLY A 1 72 ? -11.154 2.496 17.166 1.00 95.44 72 GLY A O 1
ATOM 555 N N . VAL A 1 73 ? -12.835 1.872 15.823 1.00 96.75 73 VAL A N 1
ATOM 556 C CA . VAL A 1 73 ? -12.758 0.428 16.101 1.00 96.75 73 VAL A CA 1
ATOM 557 C C . VAL A 1 73 ? -11.508 -0.163 15.442 1.00 96.75 73 VAL A C 1
ATOM 559 O O . VAL A 1 73 ? -10.735 -0.869 16.090 1.00 96.75 73 VAL A O 1
ATOM 562 N N . THR A 1 74 ? -11.260 0.185 14.177 1.00 95.81 74 THR A N 1
ATOM 563 C CA . THR A 1 74 ? -10.050 -0.206 13.446 1.00 95.81 74 THR A CA 1
ATOM 564 C C . THR A 1 74 ? -8.861 0.617 13.939 1.00 95.81 74 THR A C 1
ATOM 566 O O . THR A 1 74 ? -8.913 1.848 13.985 1.00 95.81 74 THR A O 1
ATOM 569 N N . ARG A 1 75 ? -7.761 -0.049 14.302 1.00 95.62 75 ARG A N 1
ATOM 570 C CA . ARG A 1 75 ? -6.538 0.601 14.795 1.00 95.62 75 ARG A CA 1
ATOM 571 C C . ARG A 1 75 ? -5.390 0.424 13.812 1.00 95.62 75 ARG A C 1
ATOM 573 O O . ARG A 1 75 ? -5.247 -0.622 13.189 1.00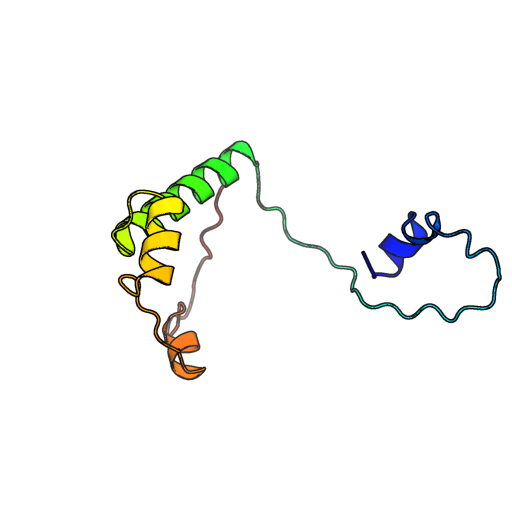 95.62 75 ARG A O 1
ATOM 580 N N . PHE A 1 76 ? -4.549 1.450 13.723 1.00 95.75 76 PHE A N 1
ATOM 581 C CA . PHE A 1 76 ? -3.365 1.462 12.873 1.00 95.75 76 PHE A CA 1
ATOM 582 C C . PHE A 1 76 ? -2.126 1.778 13.698 1.00 95.75 76 PHE A C 1
ATOM 584 O O . PHE A 1 76 ? -2.163 2.604 14.609 1.00 95.75 76 PHE A O 1
ATOM 591 N N . GLU A 1 77 ? -1.014 1.160 13.321 1.00 96.12 77 GLU A N 1
ATOM 592 C CA . GLU A 1 77 ? 0.287 1.387 13.934 1.00 96.12 77 GLU A CA 1
ATOM 593 C C . GLU A 1 77 ? 1.286 1.862 12.878 1.00 96.12 77 GLU A C 1
ATOM 595 O O . GLU A 1 77 ? 1.394 1.296 11.785 1.00 96.12 77 GLU A O 1
ATOM 600 N N . LYS A 1 78 ? 2.039 2.918 13.200 1.00 97.00 78 LYS A N 1
ATOM 601 C CA . LYS A 1 78 ? 3.126 3.390 12.340 1.00 97.00 78 LYS A CA 1
ATOM 602 C C . LYS A 1 78 ? 4.315 2.447 12.476 1.00 97.00 78 LYS A C 1
ATOM 604 O O . LYS A 1 78 ? 4.790 2.203 13.577 1.00 97.00 78 LYS A O 1
ATOM 609 N N . ARG A 1 79 ? 4.852 1.988 11.347 1.00 97.50 79 ARG A N 1
ATOM 610 C CA . ARG A 1 79 ? 6.054 1.144 11.318 1.00 97.50 79 ARG A CA 1
ATOM 611 C C . ARG A 1 79 ? 7.284 1.955 10.936 1.00 97.50 79 ARG A C 1
ATOM 613 O O . ARG A 1 79 ? 7.254 2.697 9.953 1.00 97.50 79 ARG A O 1
ATOM 620 N N . THR A 1 80 ? 8.370 1.774 11.683 1.00 97.81 80 THR A N 1
ATOM 621 C CA . THR A 1 80 ? 9.692 2.323 11.346 1.00 97.81 80 THR A CA 1
ATOM 622 C C . THR A 1 80 ? 10.267 1.634 10.105 1.00 97.81 80 THR A C 1
ATOM 624 O O . THR A 1 80 ? 9.809 0.562 9.707 1.00 97.81 80 THR A O 1
ATOM 627 N N . ALA A 1 81 ? 11.299 2.223 9.493 1.00 96.56 81 ALA A N 1
ATOM 628 C CA . ALA A 1 81 ? 11.976 1.610 8.347 1.00 96.56 81 ALA A CA 1
ATOM 629 C C . ALA A 1 81 ? 12.537 0.212 8.680 1.00 96.56 81 ALA A C 1
ATOM 631 O O . ALA A 1 81 ? 12.420 -0.703 7.869 1.00 96.56 81 ALA A O 1
ATOM 632 N N . ALA A 1 82 ? 13.071 0.030 9.895 1.00 95.50 82 ALA A N 1
ATOM 633 C CA . ALA A 1 82 ? 13.555 -1.263 10.374 1.00 95.50 82 ALA A CA 1
ATOM 634 C C . ALA A 1 82 ? 12.419 -2.295 10.496 1.00 95.50 82 ALA A C 1
ATOM 636 O O . ALA A 1 82 ? 12.532 -3.381 9.939 1.00 95.50 82 ALA A O 1
ATOM 637 N N . ALA A 1 83 ? 11.288 -1.927 11.110 1.00 95.50 83 ALA A N 1
ATOM 638 C CA . ALA A 1 83 ? 10.130 -2.819 11.238 1.00 95.50 83 ALA A CA 1
ATOM 639 C C . ALA A 1 83 ? 9.532 -3.218 9.874 1.00 95.50 83 ALA A C 1
ATOM 641 O O . ALA A 1 83 ? 8.998 -4.312 9.710 1.00 95.50 83 ALA A O 1
ATOM 642 N N . GLN A 1 84 ? 9.618 -2.346 8.863 1.00 94.88 84 GLN A N 1
ATOM 643 C CA . GLN A 1 84 ? 9.212 -2.689 7.496 1.00 94.88 84 GLN A CA 1
ATOM 644 C C . GLN A 1 84 ? 10.193 -3.645 6.809 1.00 94.88 84 GLN A C 1
ATOM 646 O O . GLN A 1 84 ? 9.753 -4.494 6.034 1.00 94.88 84 GLN A O 1
ATOM 651 N N . ALA A 1 85 ? 11.496 -3.500 7.064 1.00 92.94 85 ALA A N 1
ATOM 652 C CA . ALA A 1 85 ? 12.513 -4.408 6.543 1.00 92.94 85 ALA A CA 1
ATOM 653 C C . ALA A 1 85 ? 12.361 -5.810 7.154 1.00 92.94 85 ALA A C 1
ATOM 655 O O . ALA A 1 85 ? 12.356 -6.794 6.421 1.00 92.94 85 ALA A O 1
ATOM 656 N N . GLU A 1 86 ? 12.142 -5.878 8.468 1.00 94.44 86 GLU A N 1
ATOM 657 C CA . GLU A 1 86 ? 11.882 -7.119 9.204 1.00 94.44 86 GLU A CA 1
ATOM 658 C C . GLU A 1 86 ? 10.539 -7.761 8.820 1.00 94.44 86 GLU A C 1
ATOM 660 O O . GLU A 1 86 ? 10.432 -8.975 8.702 1.00 94.44 86 GLU A O 1
ATOM 665 N N . GLY A 1 87 ? 9.499 -6.972 8.543 1.00 90.81 87 GLY A N 1
ATOM 666 C CA . GLY A 1 87 ? 8.201 -7.515 8.127 1.00 90.81 87 GLY A CA 1
ATOM 667 C C . GLY A 1 87 ? 8.199 -8.200 6.750 1.00 90.81 87 GLY A C 1
ATOM 668 O O . GLY A 1 87 ? 7.203 -8.820 6.380 1.00 90.81 87 GLY A O 1
ATOM 669 N N . ARG A 1 88 ? 9.274 -8.069 5.964 1.00 89.56 88 ARG A N 1
ATOM 670 C CA . ARG A 1 88 ? 9.453 -8.757 4.675 1.00 89.56 88 ARG A CA 1
ATOM 671 C C . ARG A 1 88 ? 10.237 -10.052 4.872 1.00 89.56 88 ARG A C 1
ATOM 673 O O . ARG A 1 88 ? 10.816 -10.290 5.923 1.00 89.56 88 ARG A O 1
ATOM 680 N N . VAL A 1 89 ? 10.302 -10.887 3.836 1.00 89.06 89 VAL A N 1
ATOM 681 C CA . VAL A 1 89 ? 11.188 -12.059 3.856 1.00 89.06 89 VAL A CA 1
ATOM 682 C C . VAL A 1 89 ? 12.640 -11.584 3.980 1.00 89.06 89 VAL A C 1
ATOM 684 O O . VAL A 1 89 ? 13.132 -10.860 3.115 1.00 89.06 89 VAL A O 1
ATOM 687 N N . HIS A 1 90 ? 13.312 -11.981 5.057 1.00 88.75 90 HIS A N 1
ATOM 688 C CA . HIS A 1 90 ? 14.696 -11.627 5.366 1.00 88.75 90 HIS A CA 1
ATOM 689 C C . HIS A 1 90 ? 15.394 -12.812 6.064 1.00 88.75 90 HIS A C 1
ATOM 691 O O . HIS A 1 90 ? 14.731 -13.742 6.519 1.00 88.75 90 HIS A O 1
ATOM 697 N N . THR A 1 91 ? 16.731 -12.812 6.116 1.00 89.19 91 THR A N 1
ATOM 698 C CA . THR A 1 91 ? 17.543 -13.876 6.762 1.00 89.19 91 THR A CA 1
ATOM 699 C C . THR A 1 91 ? 17.416 -15.262 6.099 1.00 89.19 91 THR A C 1
ATOM 701 O O . THR A 1 91 ? 17.487 -16.302 6.746 1.00 89.19 91 THR A O 1
ATOM 704 N N . VAL A 1 92 ? 17.272 -15.290 4.771 1.00 90.38 92 VAL A N 1
ATOM 705 C CA . VAL A 1 92 ? 17.251 -16.512 3.946 1.00 90.38 92 VAL A CA 1
ATOM 706 C C . VAL A 1 92 ? 18.151 -16.336 2.723 1.00 90.38 92 VAL A C 1
ATOM 708 O O . VAL A 1 92 ? 18.172 -15.268 2.117 1.00 90.38 92 VAL A O 1
ATOM 711 N N . GLN A 1 93 ? 18.914 -17.378 2.373 1.00 84.00 93 GLN A N 1
ATOM 712 C CA . GLN A 1 93 ? 19.908 -17.327 1.287 1.00 84.00 93 GLN A CA 1
ATOM 713 C C . GLN A 1 93 ? 19.274 -17.402 -0.108 1.00 84.00 93 GLN A C 1
ATOM 715 O O . GLN A 1 93 ? 19.744 -16.752 -1.037 1.00 84.00 93 GLN A O 1
ATOM 720 N N . HIS A 1 94 ? 18.188 -18.165 -0.247 1.00 85.75 94 HIS A N 1
ATOM 721 C CA . HIS A 1 94 ? 17.437 -18.292 -1.489 1.00 85.75 94 HIS A CA 1
ATOM 722 C C . HIS A 1 94 ? 15.942 -18.199 -1.206 1.00 85.75 94 HIS A C 1
ATOM 724 O O . HIS A 1 94 ? 15.423 -18.869 -0.316 1.00 85.75 94 HIS A O 1
ATOM 730 N N . VAL A 1 95 ? 15.253 -17.372 -1.988 1.00 85.44 95 VAL A N 1
ATOM 731 C CA . VAL A 1 95 ? 13.800 -17.211 -1.946 1.00 85.44 95 VAL A CA 1
ATOM 732 C C . VAL A 1 95 ? 13.303 -17.261 -3.376 1.00 85.44 95 VAL A C 1
ATOM 734 O O . VAL A 1 95 ? 13.700 -16.441 -4.203 1.00 85.44 95 VAL A O 1
ATOM 737 N N . GLN A 1 96 ? 12.426 -18.213 -3.669 1.00 81.56 96 GLN A N 1
ATOM 738 C CA . GLN A 1 96 ? 11.671 -18.202 -4.910 1.00 81.56 96 GLN A CA 1
ATOM 739 C C . GLN A 1 96 ? 10.386 -17.413 -4.666 1.00 81.56 96 GLN A C 1
ATOM 741 O O . GLN A 1 96 ? 9.583 -17.768 -3.804 1.00 81.56 96 GLN A O 1
ATOM 746 N N . GLY A 1 97 ? 10.212 -16.306 -5.388 1.00 71.94 97 GLY A N 1
ATOM 747 C CA . GLY A 1 97 ? 8.980 -15.528 -5.311 1.00 71.94 97 GLY A CA 1
ATOM 748 C C . GLY A 1 97 ? 7.802 -16.374 -5.784 1.00 71.94 97 GLY A C 1
ATOM 749 O O . GLY A 1 97 ? 7.870 -16.966 -6.859 1.00 71.94 97 GLY A O 1
ATOM 750 N N . SER A 1 98 ? 6.730 -16.429 -4.993 1.00 65.25 98 SER A N 1
ATOM 751 C CA . SER A 1 98 ? 5.490 -17.076 -5.423 1.00 65.25 98 SER A CA 1
ATOM 752 C C . SER A 1 98 ? 4.885 -16.265 -6.569 1.00 65.25 98 SER A C 1
ATOM 754 O O . SER A 1 98 ? 4.407 -15.145 -6.372 1.00 65.25 98 SER A O 1
ATOM 756 N N . THR A 1 99 ? 4.972 -16.794 -7.787 1.00 60.72 99 THR A N 1
ATOM 757 C CA . THR A 1 99 ? 4.290 -16.250 -8.960 1.00 60.72 99 THR A CA 1
ATOM 758 C C . THR A 1 99 ? 2.932 -16.922 -9.075 1.00 60.72 99 THR A C 1
ATOM 760 O O . THR A 1 99 ? 2.850 -18.132 -9.273 1.00 60.72 99 THR A O 1
ATOM 763 N N . TYR A 1 100 ? 1.858 -16.147 -8.949 1.00 54.81 100 TYR A N 1
ATOM 764 C CA . TYR A 1 100 ? 0.515 -16.647 -9.224 1.00 54.81 100 TYR A CA 1
ATOM 765 C C . TYR A 1 100 ? 0.354 -16.860 -10.733 1.00 54.81 100 TYR A C 1
ATOM 767 O O . TYR A 1 100 ? 0.523 -15.910 -11.490 1.00 54.81 100 TYR A O 1
ATOM 775 N N . GLY A 1 101 ? 0.013 -18.085 -11.150 1.00 53.19 101 GLY A N 1
ATOM 776 C CA . GLY A 1 101 ? -0.379 -18.382 -12.535 1.00 53.19 101 GLY A CA 1
ATOM 777 C C . GLY A 1 101 ? 0.688 -18.997 -13.451 1.00 53.19 101 GLY A C 1
ATOM 778 O O . GLY A 1 101 ? 0.710 -18.655 -14.630 1.00 53.19 101 GLY A O 1
ATOM 779 N N . SER A 1 102 ? 1.549 -19.890 -12.942 1.00 42.62 102 SER A N 1
ATOM 780 C CA . SER A 1 102 ? 2.236 -20.898 -13.778 1.00 42.62 102 SER A CA 1
ATOM 781 C C . SER A 1 102 ? 1.340 -22.105 -14.025 1.00 42.62 102 SER A C 1
ATOM 783 O O . SER A 1 102 ? 0.797 -22.598 -13.007 1.00 42.62 102 SER A O 1
#

pLDDT: mean 84.58, std 15.18, range [42.62, 97.94]

Foldseek 3Di:
DQAPVVCVVPPVPPDPPPPPDDDRDRPDDDDDDDDQADPVQVVVVVVVVVCVVCVVQPHRDPVRVVVCVVVVVGDDDDDDPVRVVVVDDDPDPDDDDDRGHD

InterPro domains:
  IPR001093 IMP dehydrogenase/GMP reductase [PF00478] (1-90)
  IPR005990 Inosine-5'-monophosphate dehydrogenase [PTHR11911] (1-96)
  IPR013785 Aldolase-type TIM barrel [G3DSA:3.20.20.70] (1-101)

Organism: Hemiselmis andersenii (NCBI:txid464988)

Secondary structure (DSSP, 8-state):
--SHHHIIIIITTTTT--STT------S----------HHHHHHHHHHHHHHHHHHHT-SSHHHHHHHHHTT-S---PPPHHHHHHTSS-S-S------TT-

Radius of gyration: 21.81 Å; chains: 1; bounding box: 38×47×48 Å